Protein AF-A0ABC8T604-F1 (afdb_monomer_lite)

Sequence (50 aa):
NLDEKVSDRVLYDILIQAGRVVDLYIPRDKETNRPKGYAFAEYETEEVAD

Secondary structure (DSSP, 8-state):
---TT--HHHHHHHHTTTS-EEEEE--B-TTT--B-S--EEEESSGGG--

pLDDT: mean 84.2, std 9.18, range [57.5, 93.38]

Foldseek 3Di:
DADQPQDPVNVVVVVVVLAAWPDKAFDADPPPRTTPRDIDTDHPDCVSVD

InterPro domains:
  IPR000504 RNA recognition motif domain [PF00076] (1-49)
  IPR000504 RNA recognition motif domain [PS50102] (1-50)
  IPR012677 Nucleotide-binding alpha-beta plait domain superfamily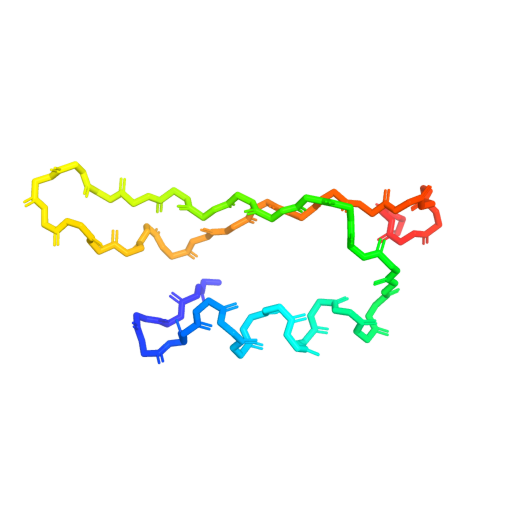 [G3DSA:3.30.70.330] (1-50)
  IPR035979 RNA-binding domain superfamily [SSF54928] (1-50)
  IPR052285 Nuclear exosome targeting complex subunit [PTHR13798] (1-50)

Structure (mmCIF, N/CA/C/O backbone):
data_AF-A0ABC8T604-F1
#
_entry.id   AF-A0ABC8T604-F1
#
loop_
_atom_site.group_PDB
_atom_site.id
_atom_site.type_symbol
_atom_site.label_atom_id
_atom_site.label_alt_id
_atom_site.label_comp_id
_atom_site.label_asym_id
_atom_site.label_entity_id
_atom_site.label_seq_id
_atom_site.pdbx_PDB_ins_code
_atom_site.Cartn_x
_atom_site.Cartn_y
_atom_site.Cartn_z
_atom_site.occupancy
_atom_site.B_iso_or_equiv
_atom_site.auth_seq_id
_atom_site.auth_comp_id
_atom_site.auth_asym_id
_atom_site.auth_atom_id
_atom_site.pdbx_PDB_model_num
ATOM 1 N N . ASN A 1 1 ? 3.010 -10.038 0.974 1.00 61.91 1 ASN A N 1
ATOM 2 C CA . ASN A 1 1 ? 3.818 -9.798 -0.237 1.00 61.91 1 ASN A CA 1
ATOM 3 C C . ASN A 1 1 ? 2.829 -9.582 -1.370 1.00 61.91 1 ASN A C 1
ATOM 5 O O . ASN A 1 1 ? 2.028 -10.480 -1.604 1.00 61.91 1 ASN A O 1
ATOM 9 N N . LEU A 1 2 ? 2.762 -8.371 -1.921 1.00 73.25 2 LEU A N 1
ATOM 10 C CA . LEU A 1 2 ? 1.798 -7.994 -2.957 1.00 73.25 2 LEU A CA 1
ATOM 11 C C . LEU A 1 2 ? 2.322 -8.458 -4.325 1.00 73.25 2 LEU A C 1
ATOM 13 O O . LEU A 1 2 ? 3.450 -8.130 -4.684 1.00 73.25 2 LEU A O 1
ATOM 17 N N . ASP A 1 3 ? 1.522 -9.219 -5.072 1.00 77.12 3 ASP A N 1
ATOM 18 C CA . ASP A 1 3 ? 1.875 -9.644 -6.434 1.00 77.12 3 ASP A CA 1
ATOM 19 C C . ASP A 1 3 ? 1.866 -8.434 -7.388 1.00 77.12 3 ASP A C 1
ATOM 21 O O . ASP A 1 3 ? 0.978 -7.585 -7.308 1.00 77.12 3 ASP A O 1
ATOM 25 N N . GLU A 1 4 ? 2.833 -8.359 -8.309 1.00 69.69 4 GLU A N 1
ATOM 26 C CA . GLU A 1 4 ? 2.967 -7.268 -9.291 1.00 69.69 4 GLU A CA 1
ATOM 27 C C . GLU A 1 4 ? 1.737 -7.112 -10.204 1.00 69.69 4 GLU A C 1
ATOM 29 O O . GLU A 1 4 ? 1.548 -6.063 -10.820 1.00 69.69 4 GLU A O 1
ATOM 34 N N . LYS A 1 5 ? 0.893 -8.146 -10.306 1.00 75.56 5 LYS A N 1
ATOM 35 C CA . LYS A 1 5 ? -0.354 -8.121 -11.083 1.00 75.56 5 LYS A CA 1
ATOM 36 C C . LYS A 1 5 ? -1.515 -7.450 -10.352 1.00 75.56 5 LYS A C 1
ATOM 38 O O . LYS A 1 5 ? -2.539 -7.181 -10.982 1.00 75.56 5 LYS A O 1
ATOM 43 N N . VAL A 1 6 ? -1.397 -7.208 -9.046 1.00 78.19 6 VAL A N 1
ATOM 44 C CA . VAL A 1 6 ? -2.434 -6.513 -8.282 1.00 78.19 6 VAL A CA 1
ATOM 45 C C . VAL A 1 6 ? -2.407 -5.044 -8.677 1.00 78.19 6 VAL A C 1
ATOM 47 O O . VAL A 1 6 ? -1.435 -4.333 -8.429 1.00 78.19 6 VAL A O 1
ATOM 50 N N . SER A 1 7 ? -3.483 -4.589 -9.312 1.00 82.31 7 SER A N 1
ATOM 51 C CA . SER A 1 7 ? -3.648 -3.172 -9.609 1.00 82.31 7 SER A CA 1
ATOM 52 C C . SER A 1 7 ? -4.006 -2.399 -8.344 1.00 82.31 7 SER A C 1
ATOM 54 O O . SER A 1 7 ? -4.666 -2.919 -7.443 1.00 82.31 7 SER A O 1
ATOM 56 N N . ASP A 1 8 ? -3.632 -1.123 -8.314 1.00 83.38 8 ASP A N 1
ATOM 57 C CA . ASP A 1 8 ? -3.929 -0.196 -7.217 1.00 83.38 8 ASP A CA 1
ATOM 58 C C . ASP A 1 8 ? -5.427 -0.176 -6.884 1.00 83.38 8 ASP A C 1
ATOM 60 O O . ASP A 1 8 ? -5.813 -0.091 -5.723 1.00 83.38 8 ASP A O 1
ATOM 64 N N . ARG A 1 9 ? -6.277 -0.335 -7.907 1.00 85.69 9 ARG A N 1
ATOM 65 C CA . ARG A 1 9 ? -7.729 -0.424 -7.754 1.00 85.69 9 ARG A CA 1
ATOM 66 C C . ARG A 1 9 ? -8.168 -1.687 -7.020 1.00 85.69 9 ARG A C 1
ATOM 68 O O . ARG A 1 9 ? -8.973 -1.589 -6.108 1.00 85.69 9 ARG A O 1
ATOM 75 N N . VAL A 1 10 ? -7.634 -2.851 -7.391 1.00 88.12 10 VAL A N 1
ATOM 76 C CA . VAL A 1 10 ? -7.957 -4.114 -6.704 1.00 88.12 10 VAL A CA 1
ATOM 77 C C . VAL A 1 10 ? -7.500 -4.054 -5.250 1.00 88.12 10 VAL A C 1
ATOM 79 O O . VAL A 1 10 ? -8.220 -4.500 -4.363 1.00 88.12 10 VAL A O 1
ATOM 82 N N . LEU A 1 11 ? -6.327 -3.470 -4.995 1.00 86.44 11 LEU A N 1
ATOM 83 C CA . LEU A 1 11 ? -5.842 -3.271 -3.635 1.00 86.44 11 LEU A CA 1
ATOM 84 C C . LEU A 1 11 ? -6.775 -2.353 -2.834 1.00 86.44 11 LEU A C 1
ATOM 86 O O . LEU A 1 11 ? -7.157 -2.705 -1.723 1.00 86.44 11 LEU A O 1
ATOM 90 N N . TYR A 1 12 ? -7.181 -1.220 -3.406 1.00 87.12 12 TYR A N 1
ATOM 91 C CA . TYR A 1 12 ? -8.134 -0.309 -2.776 1.00 87.12 12 TYR A CA 1
ATOM 92 C C . TYR A 1 12 ? -9.476 -0.993 -2.479 1.00 87.12 12 TYR A C 1
ATOM 94 O O . TYR A 1 12 ? -9.952 -0.923 -1.350 1.00 87.12 12 TYR A O 1
ATOM 102 N N . ASP A 1 13 ? -10.039 -1.721 -3.450 1.00 89.75 13 ASP A N 1
ATOM 103 C CA . ASP A 1 13 ? -11.315 -2.436 -3.310 1.00 89.75 13 ASP A CA 1
ATOM 104 C C . ASP A 1 13 ? -11.281 -3.482 -2.176 1.00 89.75 13 ASP A C 1
ATOM 106 O O . ASP A 1 13 ? -12.297 -3.718 -1.523 1.00 89.75 13 ASP A O 1
ATOM 110 N N . ILE A 1 14 ? -10.118 -4.090 -1.912 1.00 88.12 14 ILE A N 1
ATOM 111 C CA . ILE A 1 14 ? -9.914 -5.003 -0.778 1.00 88.12 14 ILE A CA 1
ATOM 112 C C . ILE A 1 14 ? -9.816 -4.224 0.541 1.00 88.12 14 ILE A C 1
ATOM 114 O O . ILE A 1 14 ? -10.459 -4.599 1.519 1.00 88.12 14 ILE A O 1
ATOM 118 N N . LEU A 1 15 ? -9.032 -3.144 0.579 1.00 88.75 15 LEU A N 1
ATOM 119 C CA . LEU A 1 15 ? -8.782 -2.369 1.800 1.00 88.75 15 LEU A CA 1
ATOM 120 C C . LEU A 1 15 ? -10.053 -1.692 2.329 1.00 88.75 15 LEU A C 1
ATOM 122 O O . LEU A 1 15 ? -10.287 -1.691 3.533 1.00 88.75 15 LEU A O 1
ATOM 126 N N . ILE A 1 16 ? -10.936 -1.211 1.448 1.00 88.44 16 ILE A N 1
ATOM 127 C CA . ILE A 1 16 ? -12.208 -0.605 1.875 1.00 88.44 16 ILE A CA 1
ATOM 128 C C . ILE A 1 16 ? -13.156 -1.586 2.583 1.00 88.44 16 ILE A C 1
ATOM 130 O O . ILE A 1 16 ? -14.082 -1.147 3.260 1.00 88.44 16 ILE A O 1
ATOM 134 N N . GLN A 1 17 ? -12.953 -2.902 2.436 1.00 88.31 17 GLN A N 1
ATOM 135 C CA . GLN A 1 17 ? -13.723 -3.900 3.185 1.00 88.31 17 GLN A CA 1
ATOM 136 C C . GLN A 1 17 ? -13.303 -3.963 4.659 1.00 88.31 17 GLN A C 1
ATOM 138 O O . GLN A 1 17 ? -14.112 -4.361 5.493 1.00 88.31 17 GLN A O 1
ATOM 143 N N . ALA A 1 18 ? -12.061 -3.583 4.984 1.00 86.31 18 ALA A N 1
ATOM 144 C CA . ALA A 1 18 ? -11.563 -3.533 6.359 1.00 86.31 18 ALA A CA 1
ATOM 145 C C . ALA A 1 18 ? -12.001 -2.252 7.088 1.00 86.31 18 ALA A C 1
ATOM 147 O O . ALA A 1 18 ? -12.219 -2.269 8.294 1.00 86.31 18 ALA A O 1
ATOM 148 N N . GLY A 1 19 ? -12.174 -1.151 6.355 1.00 89.12 19 GLY A N 1
ATOM 149 C CA . GLY A 1 19 ? -12.641 0.117 6.901 1.00 89.12 19 GLY A CA 1
ATOM 150 C C . GLY A 1 19 ? -12.512 1.254 5.898 1.00 89.12 19 GLY A C 1
ATOM 151 O O . GLY A 1 19 ? -12.048 1.074 4.771 1.00 89.12 19 GLY A O 1
ATOM 152 N N . ARG A 1 20 ? -12.914 2.462 6.293 1.00 90.38 20 ARG A N 1
ATOM 153 C CA . ARG A 1 20 ? -12.822 3.623 5.404 1.00 90.38 20 ARG A CA 1
ATOM 154 C C . ARG A 1 20 ? -11.368 4.073 5.247 1.00 90.38 20 ARG A C 1
ATOM 156 O O . ARG A 1 20 ? -10.787 4.611 6.184 1.00 90.38 20 ARG A O 1
ATOM 163 N N . VAL A 1 21 ? -10.818 3.891 4.049 1.00 91.12 21 VAL A N 1
ATOM 164 C CA . VAL A 1 21 ? -9.469 4.346 3.678 1.00 91.12 21 VAL A CA 1
ATOM 165 C C . VAL A 1 21 ? -9.474 5.859 3.428 1.00 91.12 21 VAL A C 1
ATOM 167 O O . VAL A 1 21 ? -10.256 6.350 2.610 1.00 91.12 21 VAL A O 1
ATOM 170 N N . VAL A 1 22 ? -8.596 6.582 4.121 1.00 91.50 22 VAL A N 1
ATOM 171 C CA . VAL A 1 22 ? -8.341 8.024 3.981 1.00 91.50 22 VAL A CA 1
ATOM 172 C C . VAL A 1 22 ? -7.235 8.277 2.960 1.00 91.50 22 VAL A C 1
ATOM 174 O O . VAL A 1 22 ? -7.413 9.106 2.070 1.00 91.50 22 VAL A O 1
ATOM 177 N N . ASP A 1 23 ? -6.135 7.527 3.053 1.00 90.69 23 ASP A N 1
ATOM 178 C CA . ASP A 1 23 ? -5.013 7.600 2.115 1.00 90.69 23 ASP A CA 1
ATOM 179 C C . ASP A 1 23 ? -4.451 6.207 1.799 1.00 90.69 23 ASP A C 1
ATOM 181 O O . ASP A 1 23 ? -4.502 5.286 2.619 1.00 90.69 23 ASP A O 1
ATOM 185 N N . LEU A 1 24 ? -3.917 6.050 0.587 1.00 90.31 24 LEU A N 1
ATOM 186 C CA . LEU A 1 24 ? -3.267 4.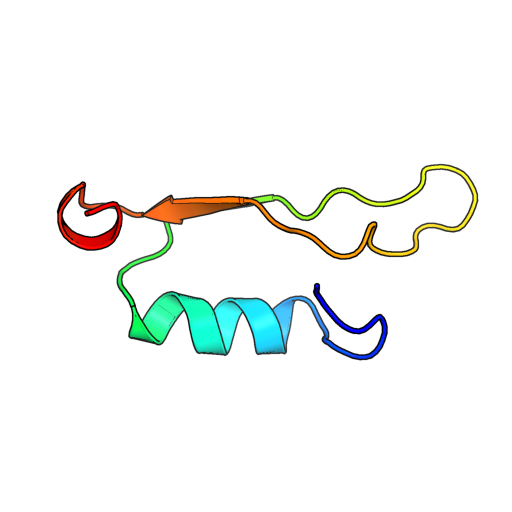826 0.129 1.00 90.31 24 LEU A CA 1
ATOM 187 C C . LEU A 1 24 ? -1.961 5.169 -0.585 1.00 90.31 24 LEU A C 1
ATOM 189 O O . LEU A 1 24 ? -1.954 5.641 -1.723 1.00 90.31 24 LEU A O 1
ATOM 193 N N . TYR A 1 25 ? -0.843 4.835 0.054 1.00 91.12 25 TYR A N 1
ATOM 194 C CA . TYR A 1 25 ? 0.487 5.018 -0.508 1.00 91.12 25 TYR A CA 1
ATOM 195 C C . TYR A 1 25 ? 1.093 3.687 -0.960 1.00 91.12 25 TYR A C 1
ATOM 197 O O . TYR A 1 25 ? 1.337 2.781 -0.160 1.00 91.12 25 TYR A O 1
ATOM 205 N N . ILE A 1 26 ? 1.393 3.583 -2.258 1.00 90.06 26 ILE A N 1
ATOM 206 C CA . ILE A 1 26 ? 2.031 2.412 -2.872 1.00 90.06 26 ILE A CA 1
ATOM 207 C C . ILE A 1 26 ? 3.418 2.821 -3.381 1.00 90.06 26 ILE A C 1
ATOM 209 O O . ILE A 1 26 ? 3.534 3.420 -4.456 1.00 90.06 26 ILE A O 1
ATOM 213 N N . PRO A 1 27 ? 4.495 2.516 -2.637 1.00 90.44 27 PRO A N 1
ATOM 214 C CA . PRO A 1 27 ? 5.851 2.787 -3.084 1.00 90.44 27 PRO A CA 1
ATOM 215 C C . PRO A 1 27 ? 6.157 2.077 -4.400 1.00 90.44 27 PRO A C 1
ATOM 217 O O . PRO A 1 27 ? 6.040 0.854 -4.520 1.00 90.44 27 PRO A O 1
ATOM 220 N N . ARG A 1 28 ? 6.615 2.859 -5.377 1.00 89.94 28 ARG A N 1
ATOM 221 C CA . ARG A 1 28 ? 7.085 2.367 -6.671 1.00 89.94 28 ARG A CA 1
ATOM 222 C C . ARG A 1 28 ? 8.588 2.547 -6.798 1.00 89.94 28 ARG A C 1
ATOM 224 O O . ARG A 1 28 ? 9.188 3.451 -6.210 1.00 89.94 28 ARG A O 1
ATOM 231 N N . ASP A 1 29 ? 9.206 1.648 -7.540 1.00 90.69 29 ASP A N 1
ATOM 232 C CA . ASP A 1 29 ? 10.576 1.802 -7.988 1.00 90.69 29 ASP A CA 1
ATOM 233 C C . ASP A 1 29 ? 10.685 2.996 -8.952 1.00 90.69 29 ASP A C 1
ATOM 235 O O . ASP A 1 29 ? 9.858 3.152 -9.847 1.00 90.69 29 ASP A O 1
ATOM 239 N N . LYS A 1 30 ? 11.676 3.872 -8.753 1.00 90.06 30 LYS A N 1
ATOM 240 C CA . LYS A 1 30 ? 11.766 5.145 -9.493 1.00 90.06 30 LYS A CA 1
ATOM 241 C C . LYS A 1 30 ? 12.199 4.970 -10.948 1.00 90.06 30 LYS A C 1
ATOM 243 O O . LYS A 1 30 ? 11.930 5.851 -11.756 1.00 90.06 30 LYS A O 1
ATOM 248 N N . GLU A 1 31 ? 12.873 3.869 -11.268 1.00 93.38 31 GLU A N 1
ATOM 249 C CA . GLU A 1 31 ? 13.412 3.609 -12.603 1.00 93.38 31 GLU A CA 1
ATOM 250 C C . GLU A 1 31 ? 12.423 2.796 -13.443 1.00 93.38 31 GLU A C 1
ATOM 252 O O . GLU A 1 31 ? 12.171 3.107 -14.604 1.00 93.38 31 GLU A O 1
ATOM 257 N N . THR A 1 32 ? 11.817 1.773 -12.839 1.00 89.06 32 THR A N 1
ATOM 258 C CA . THR A 1 32 ? 10.913 0.830 -13.514 1.00 89.06 32 THR A CA 1
ATOM 259 C C . THR A 1 32 ? 9.430 1.158 -13.333 1.00 89.06 32 THR A C 1
ATOM 261 O O . THR A 1 32 ? 8.589 0.571 -14.013 1.00 89.06 32 THR A O 1
ATOM 264 N N . ASN A 1 33 ? 9.094 2.069 -12.412 1.00 84.81 33 ASN A N 1
ATOM 265 C CA . ASN A 1 33 ? 7.729 2.430 -12.004 1.00 84.81 33 ASN A CA 1
ATOM 266 C C . ASN A 1 33 ? 6.883 1.248 -11.475 1.00 84.81 33 ASN A C 1
ATOM 268 O O . ASN A 1 33 ? 5.652 1.330 -11.359 1.00 84.81 33 ASN A O 1
ATOM 272 N N . ARG A 1 34 ? 7.534 0.127 -11.137 1.00 85.06 34 ARG A N 1
ATOM 273 C CA . ARG A 1 34 ? 6.875 -1.074 -10.612 1.00 85.06 34 ARG A CA 1
ATOM 274 C C . ARG A 1 34 ? 6.597 -0.949 -9.112 1.00 85.06 34 ARG A C 1
ATOM 276 O O . ARG A 1 34 ? 7.417 -0.362 -8.403 1.00 85.06 34 ARG A O 1
ATOM 283 N N . PRO A 1 35 ? 5.476 -1.492 -8.602 1.00 86.00 35 PRO A N 1
ATOM 284 C CA . PRO A 1 35 ? 5.219 -1.547 -7.165 1.00 86.00 35 PRO A CA 1
ATOM 285 C C . PRO A 1 35 ? 6.299 -2.352 -6.439 1.00 86.00 35 PRO A C 1
ATOM 287 O O . PRO A 1 35 ? 6.728 -3.395 -6.924 1.00 86.00 35 PRO A O 1
ATOM 290 N N . LYS A 1 36 ? 6.695 -1.918 -5.240 1.00 87.00 36 LYS A N 1
ATOM 291 C CA . LYS A 1 36 ? 7.707 -2.621 -4.432 1.00 87.00 36 LYS A CA 1
ATOM 292 C C . LYS A 1 36 ? 7.178 -3.849 -3.670 1.00 87.00 36 LYS A C 1
ATOM 294 O O . LYS A 1 36 ? 7.900 -4.414 -2.853 1.00 87.00 36 LYS A O 1
ATOM 299 N N . GLY A 1 37 ? 5.927 -4.252 -3.900 1.00 87.56 37 GLY A N 1
ATOM 300 C CA . GLY A 1 37 ? 5.312 -5.418 -3.251 1.00 87.56 37 GLY A CA 1
ATOM 301 C C . GLY A 1 37 ? 4.686 -5.148 -1.874 1.00 87.56 37 GLY A C 1
ATOM 302 O O . GLY A 1 37 ? 4.336 -6.093 -1.161 1.00 87.56 37 GLY A O 1
ATOM 303 N N . TYR A 1 38 ? 4.535 -3.879 -1.484 1.00 87.31 38 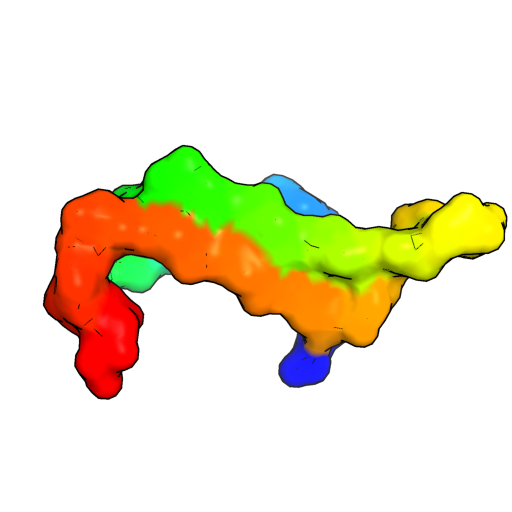TYR A N 1
ATOM 304 C CA . TYR A 1 38 ? 3.870 -3.452 -0.249 1.00 87.31 38 TYR A CA 1
ATOM 305 C C . TYR A 1 38 ? 3.170 -2.098 -0.437 1.00 87.31 38 TYR A C 1
ATOM 307 O O . TYR A 1 38 ? 3.466 -1.368 -1.384 1.00 87.31 38 TYR A O 1
ATOM 315 N N . ALA A 1 39 ? 2.240 -1.783 0.464 1.00 89.56 39 ALA A N 1
ATOM 316 C CA . ALA A 1 39 ? 1.479 -0.540 0.485 1.00 89.56 39 ALA A CA 1
ATOM 317 C C . ALA A 1 39 ? 1.154 -0.141 1.929 1.00 89.56 39 ALA A C 1
ATOM 319 O O . ALA A 1 39 ? 1.120 -1.000 2.812 1.00 89.56 39 ALA A O 1
ATOM 320 N N . PHE A 1 40 ? 0.899 1.146 2.143 1.00 90.62 40 PHE A N 1
ATOM 321 C CA . PHE A 1 40 ? 0.442 1.704 3.411 1.00 90.62 40 PHE A CA 1
ATOM 322 C C . PHE A 1 40 ? -0.944 2.300 3.212 1.00 90.62 40 PHE A C 1
ATOM 324 O O . PHE A 1 40 ? -1.134 3.104 2.300 1.00 90.62 40 PHE A O 1
ATOM 331 N N . ALA A 1 41 ? -1.891 1.887 4.047 1.00 91.44 41 ALA A N 1
ATOM 332 C CA . ALA A 1 41 ? -3.250 2.403 4.053 1.00 91.44 41 ALA A CA 1
ATOM 333 C C . ALA A 1 41 ? -3.492 3.127 5.376 1.00 91.44 41 ALA A C 1
ATOM 335 O O . ALA A 1 41 ? -3.242 2.560 6.440 1.00 91.44 41 ALA A O 1
ATOM 336 N N . GLU A 1 42 ? -3.961 4.365 5.298 1.00 91.50 42 GLU A N 1
ATOM 337 C CA . GLU A 1 42 ? -4.438 5.130 6.444 1.00 91.50 42 GLU A CA 1
ATOM 338 C C . GLU A 1 42 ? -5.958 4.991 6.512 1.00 91.50 42 GLU A C 1
ATOM 340 O O . GLU A 1 42 ? -6.647 5.232 5.518 1.00 91.50 42 GLU A O 1
ATOM 345 N N . TYR A 1 43 ? -6.483 4.575 7.663 1.00 91.31 43 TYR A N 1
ATOM 346 C CA . TYR A 1 43 ? -7.918 4.411 7.894 1.00 91.31 43 TYR A CA 1
ATOM 347 C C . TYR A 1 43 ? -8.459 5.546 8.762 1.00 91.31 43 TYR A C 1
ATOM 349 O O . TYR A 1 43 ? -7.736 6.117 9.572 1.00 91.31 43 TYR A O 1
ATOM 357 N N . GLU A 1 44 ? -9.744 5.871 8.597 1.00 88.12 44 GLU A N 1
ATOM 358 C CA . GLU A 1 44 ? -10.405 6.942 9.362 1.00 88.12 44 GLU A CA 1
ATOM 359 C C . GLU A 1 44 ? -10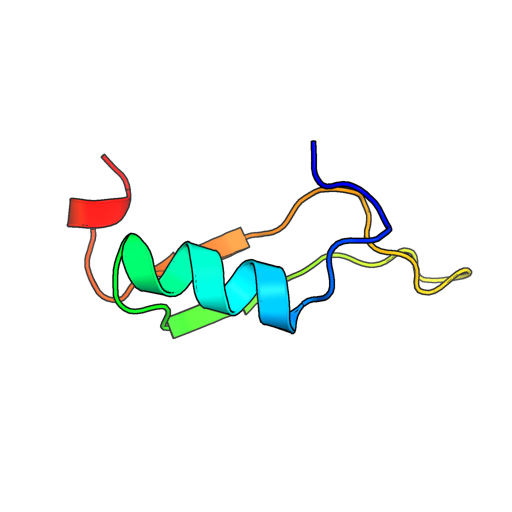.478 6.626 10.865 1.00 88.12 44 GLU A C 1
ATOM 361 O O . GLU A 1 44 ? -10.504 7.541 11.685 1.00 88.12 44 GLU A O 1
ATOM 366 N N . THR A 1 45 ? -10.502 5.344 11.233 1.00 84.56 45 THR A N 1
ATOM 367 C CA . THR A 1 45 ? -10.607 4.889 12.622 1.00 84.56 45 THR A CA 1
ATOM 368 C C . THR A 1 45 ? -9.431 3.988 13.002 1.00 84.56 45 THR A C 1
ATOM 370 O O . THR A 1 45 ? -8.987 3.156 12.210 1.00 84.56 45 THR A O 1
ATOM 373 N N . GLU A 1 46 ? -8.946 4.128 14.242 1.00 72.69 46 GLU A N 1
ATOM 374 C CA . GLU A 1 46 ? -7.890 3.265 14.805 1.00 72.69 46 GLU A CA 1
ATOM 375 C C . GLU A 1 46 ? -8.358 1.815 15.016 1.00 72.69 46 GLU A C 1
ATOM 377 O O . GLU A 1 46 ? -7.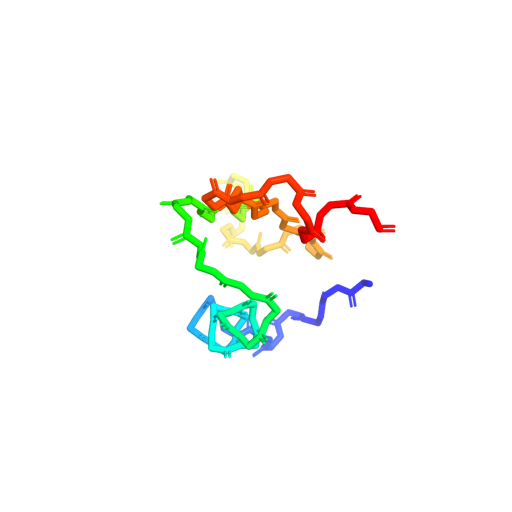526 0.921 15.082 1.00 72.69 46 GLU A O 1
ATOM 382 N N . GLU A 1 47 ? -9.673 1.554 15.040 1.00 66.62 47 GLU A N 1
ATOM 383 C CA . GLU A 1 47 ? -10.251 0.204 15.199 1.00 66.62 47 GLU A CA 1
ATOM 384 C C . GLU A 1 47 ? -9.819 -0.788 14.107 1.00 66.62 47 GLU A C 1
ATOM 386 O O . GLU A 1 47 ? -9.919 -1.993 14.301 1.00 66.62 47 GLU A O 1
ATOM 391 N N . VAL A 1 48 ? -9.355 -0.297 12.955 1.00 61.66 48 VAL A N 1
ATOM 392 C CA . VAL A 1 48 ? -8.874 -1.134 11.842 1.00 61.66 48 VAL A CA 1
ATOM 393 C C . VAL A 1 48 ? -7.391 -1.505 12.006 1.00 61.66 48 VAL A C 1
ATOM 395 O O . VAL A 1 48 ? -6.892 -2.379 11.298 1.00 61.66 48 VAL A O 1
ATOM 398 N N . ALA A 1 49 ? -6.668 -0.820 12.897 1.00 60.34 49 ALA A N 1
ATOM 399 C CA . ALA A 1 49 ? -5.228 -0.975 13.094 1.00 60.34 49 ALA A CA 1
ATOM 400 C C . ALA A 1 49 ? -4.844 -1.931 14.245 1.00 60.34 49 ALA A C 1
ATOM 402 O O . ALA A 1 49 ? -3.648 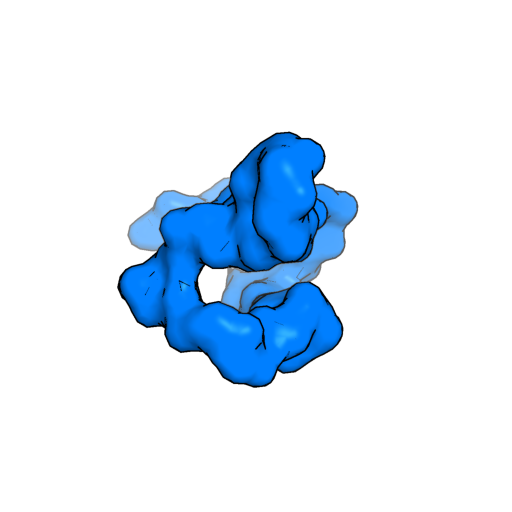-2.189 14.410 1.00 60.34 49 ALA A O 1
ATOM 403 N N . ASP A 1 50 ? -5.826 -2.438 15.002 1.00 57.50 50 ASP A N 1
ATOM 404 C CA . ASP A 1 50 ? -5.695 -3.490 16.034 1.00 57.50 50 ASP A CA 1
ATOM 405 C C . ASP A 1 50 ? -5.895 -4.899 15.433 1.00 57.50 50 ASP A C 1
ATOM 407 O O . ASP A 1 50 ? -5.108 -5.817 15.770 1.00 57.50 50 ASP A O 1
#

Organism: NCBI:txid185542

Radius of gyration: 11.69 Å; chains: 1; bounding box: 27×18×30 Å